Protein AF-A0A239MF74-F1 (afdb_monomer)

Foldseek 3Di:
DVVLVVCCVVDVVPPLKWKKFWAWDDDPPDTDTFIFTFNDPPPWTWTFTCDADDPRDPDGHRDIDTHHPVRTPFMWMGRHPDTPDTDPVVVVVVVVVD

Nearest PDB structures (foldseek):
  8j07-assembly1_3G  TM=2.368E-01  e=9.589E-01  Homo sapiens
  2p4b-assembly2_C-2  TM=2.530E-01  e=2.503E+00  Escherichia coli K-12
  8g3d-assembly1_7R  TM=2.292E-01  e=2.113E+00  Tetrahymena thermophila
  8otz-assembly1_Ab  TM=3.247E-01  e=8.662E+00  Bos taurus

Mean predicted aligned error: 5.96 Å

Organism: Ekhidna lutea (NCBI:txid447679)

Structure (mmCIF, N/CA/C/O backbone):
data_AF-A0A239MF74-F1
#
_entry.id   AF-A0A239MF74-F1
#
loop_
_atom_site.group_PDB
_atom_site.id
_atom_site.type_symbol
_atom_site.label_atom_id
_atom_site.label_alt_id
_atom_site.label_comp_id
_atom_site.label_asym_id
_atom_site.label_entity_id
_atom_site.label_seq_id
_atom_site.pdbx_PDB_ins_code
_atom_site.Cartn_x
_atom_site.Cartn_y
_atom_site.Cartn_z
_atom_site.occupancy
_atom_site.B_iso_or_equiv
_atom_site.auth_seq_id
_atom_site.auth_comp_id
_atom_site.auth_asym_id
_atom_site.auth_atom_id
_atom_site.pdbx_PDB_model_num
ATOM 1 N N . MET A 1 1 ? 12.757 0.608 5.207 1.00 77.25 1 MET A N 1
ATOM 2 C CA . MET A 1 1 ? 12.008 1.803 4.757 1.00 77.25 1 MET A CA 1
ATOM 3 C C . MET A 1 1 ? 12.792 2.785 3.865 1.00 77.25 1 MET A C 1
ATOM 5 O O . MET A 1 1 ? 12.258 3.136 2.822 1.00 77.25 1 MET A O 1
ATOM 9 N N . PRO A 1 2 ? 14.043 3.215 4.152 1.00 84.06 2 PRO A N 1
ATOM 10 C CA . PRO A 1 2 ? 14.696 4.287 3.369 1.00 84.06 2 PRO A CA 1
ATOM 11 C C . PRO A 1 2 ? 14.826 4.024 1.857 1.00 84.06 2 PRO A C 1
ATOM 13 O O . PRO A 1 2 ? 14.666 4.932 1.046 1.00 84.06 2 PRO A O 1
ATOM 16 N N . LYS A 1 3 ? 15.083 2.768 1.459 1.00 88.12 3 LYS A N 1
ATOM 17 C CA . LYS A 1 3 ? 15.189 2.377 0.042 1.00 88.12 3 LYS A CA 1
ATOM 18 C C . LYS A 1 3 ? 13.833 2.429 -0.682 1.00 88.12 3 LYS A C 1
ATOM 20 O O . LYS A 1 3 ? 13.803 2.864 -1.827 1.00 88.12 3 LYS A O 1
ATOM 25 N N . PHE A 1 4 ? 12.747 2.039 -0.008 1.00 91.75 4 PHE A N 1
ATOM 26 C CA . PHE A 1 4 ? 11.377 2.134 -0.524 1.00 91.75 4 PHE A CA 1
ATOM 27 C C . PHE A 1 4 ? 11.005 3.594 -0.800 1.00 91.75 4 PHE A C 1
ATOM 29 O O . PHE A 1 4 ? 10.693 3.937 -1.934 1.00 91.75 4 PHE A O 1
ATOM 36 N N . LEU A 1 5 ? 11.166 4.475 0.196 1.00 93.62 5 LEU A N 1
ATOM 37 C CA . LEU A 1 5 ? 10.873 5.907 0.053 1.00 93.62 5 LEU A CA 1
ATOM 38 C C . LEU A 1 5 ? 11.704 6.569 -1.047 1.00 93.62 5 LEU A C 1
ATOM 40 O O . LEU A 1 5 ? 11.209 7.422 -1.777 1.00 93.62 5 LEU A O 1
ATOM 44 N N . ARG A 1 6 ? 12.966 6.154 -1.210 1.00 94.94 6 ARG A N 1
ATOM 45 C CA . ARG A 1 6 ? 13.797 6.636 -2.315 1.00 94.94 6 ARG A CA 1
ATOM 46 C C . ARG A 1 6 ? 13.207 6.256 -3.673 1.00 94.94 6 ARG A C 1
ATOM 48 O O . ARG A 1 6 ? 13.151 7.112 -4.545 1.00 94.94 6 ARG A O 1
ATOM 55 N N . LEU A 1 7 ? 12.788 5.002 -3.859 1.00 95.00 7 LEU A N 1
ATOM 56 C CA . LEU A 1 7 ? 12.148 4.572 -5.107 1.00 95.00 7 LEU A CA 1
ATOM 57 C C . LEU A 1 7 ? 10.822 5.300 -5.332 1.00 95.00 7 LEU A C 1
ATOM 59 O O . LEU A 1 7 ? 10.593 5.792 -6.431 1.00 95.00 7 LEU A O 1
ATOM 63 N N . TYR A 1 8 ? 10.008 5.439 -4.286 1.00 96.62 8 TYR A N 1
ATOM 64 C CA . TYR A 1 8 ? 8.746 6.171 -4.342 1.00 96.62 8 TYR A CA 1
ATOM 65 C C . TYR A 1 8 ? 8.952 7.612 -4.824 1.00 96.62 8 TYR A C 1
ATOM 67 O O . TYR A 1 8 ? 8.354 8.040 -5.808 1.00 96.62 8 TYR A O 1
ATOM 75 N N . ASN A 1 9 ? 9.875 8.347 -4.204 1.00 96.50 9 ASN A N 1
ATOM 76 C CA . ASN A 1 9 ? 10.177 9.731 -4.577 1.00 96.50 9 ASN A CA 1
ATOM 77 C C . ASN A 1 9 ? 10.750 9.873 -5.994 1.00 96.50 9 ASN A C 1
ATOM 79 O O . ASN A 1 9 ? 10.627 10.932 -6.600 1.00 96.50 9 ASN A O 1
ATOM 83 N N . MET A 1 10 ? 11.402 8.831 -6.514 1.00 97.00 10 MET A N 1
ATOM 84 C CA . MET A 1 10 ? 11.961 8.841 -7.865 1.00 97.00 10 MET A CA 1
ATOM 85 C C . MET A 1 10 ? 10.925 8.506 -8.942 1.00 97.00 10 MET A C 1
ATOM 87 O O . MET A 1 10 ? 11.041 9.032 -10.046 1.00 97.00 10 MET A O 1
ATOM 91 N N . TYR A 1 11 ? 9.958 7.631 -8.645 1.00 97.62 11 TYR A N 1
ATOM 92 C CA . TYR A 1 11 ? 9.157 6.968 -9.679 1.00 97.62 11 TYR A CA 1
ATOM 93 C C . TYR A 1 11 ? 7.638 6.988 -9.459 1.00 97.62 11 TYR A C 1
ATOM 95 O O . TYR A 1 11 ? 6.914 6.551 -10.341 1.00 97.62 11 TYR A O 1
ATOM 103 N N . SER A 1 12 ? 7.118 7.511 -8.345 1.00 94.81 12 SER A N 1
ATOM 104 C CA . SER A 1 12 ? 5.66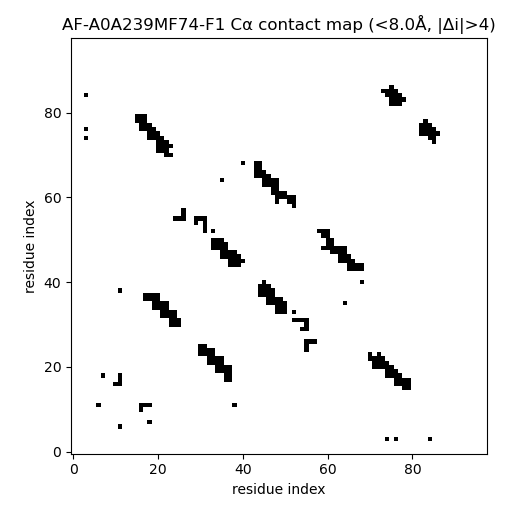3 7.528 -8.067 1.00 94.81 12 SER A CA 1
ATOM 105 C C . SER A 1 12 ? 4.811 8.290 -9.091 1.00 94.81 12 SER A C 1
ATOM 107 O O . SER A 1 12 ? 3.609 8.058 -9.171 1.00 94.81 12 SER A O 1
ATOM 109 N N . SER A 1 13 ? 5.401 9.182 -9.892 1.00 95.75 13 SER A N 1
ATOM 110 C CA . SER A 1 13 ? 4.705 9.870 -10.988 1.00 95.75 13 SER A CA 1
ATOM 111 C C . SER A 1 13 ? 4.629 9.058 -12.287 1.00 95.75 13 SER A C 1
ATOM 113 O O . SE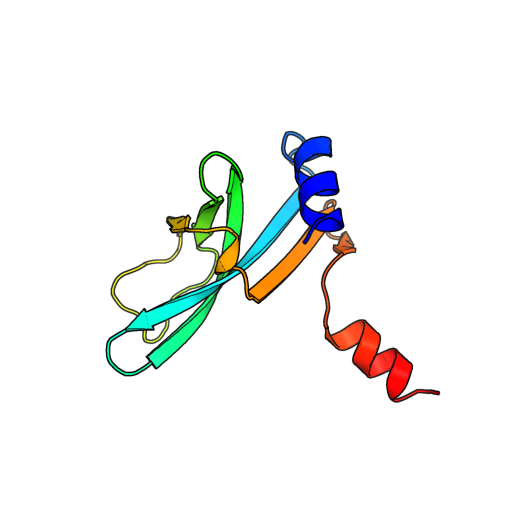R A 1 13 ? 3.921 9.456 -13.213 1.00 95.75 13 SER A O 1
ATOM 115 N N . ASP A 1 14 ? 5.354 7.943 -12.376 1.00 96.56 14 ASP A N 1
ATOM 116 C CA . ASP A 1 14 ? 5.333 7.028 -13.508 1.00 96.56 14 ASP A CA 1
ATOM 117 C C . ASP A 1 14 ? 4.319 5.911 -13.240 1.00 96.56 14 ASP A C 1
ATOM 119 O O . ASP A 1 14 ? 4.497 5.088 -12.346 1.00 96.56 14 ASP A O 1
ATOM 123 N N . SER A 1 15 ? 3.260 5.856 -14.052 1.00 94.31 15 SER A N 1
ATOM 124 C CA . SER A 1 15 ? 2.178 4.872 -13.915 1.00 94.31 15 SER A CA 1
ATOM 125 C C . SER A 1 15 ? 2.617 3.421 -14.117 1.00 94.31 15 SER A C 1
ATOM 127 O O . SER A 1 15 ? 1.840 2.509 -13.848 1.00 94.31 15 SER A O 1
ATOM 129 N N . THR A 1 16 ? 3.818 3.186 -14.647 1.00 96.88 16 THR A N 1
ATOM 130 C CA . THR A 1 16 ? 4.385 1.837 -14.739 1.00 96.88 16 THR A CA 1
ATOM 131 C C . THR A 1 16 ? 4.920 1.345 -13.399 1.00 96.88 16 THR A C 1
ATOM 133 O O . THR A 1 16 ? 5.152 0.149 -13.257 1.00 96.88 16 THR A O 1
ATOM 136 N N . TRP A 1 17 ? 5.107 2.220 -12.411 1.00 97.69 17 TRP A N 1
ATOM 137 C CA . TRP A 1 17 ? 5.529 1.845 -11.068 1.00 97.69 17 TRP A CA 1
ATOM 138 C C . TRP A 1 17 ? 4.334 1.749 -10.131 1.00 97.69 17 TRP A C 1
ATOM 140 O O . TRP A 1 17 ? 3.432 2.585 -10.146 1.00 97.69 17 TRP A O 1
ATOM 150 N N . THR A 1 18 ? 4.334 0.733 -9.275 1.00 97.25 18 THR A N 1
ATOM 151 C CA . THR A 1 18 ? 3.298 0.566 -8.252 1.00 97.25 1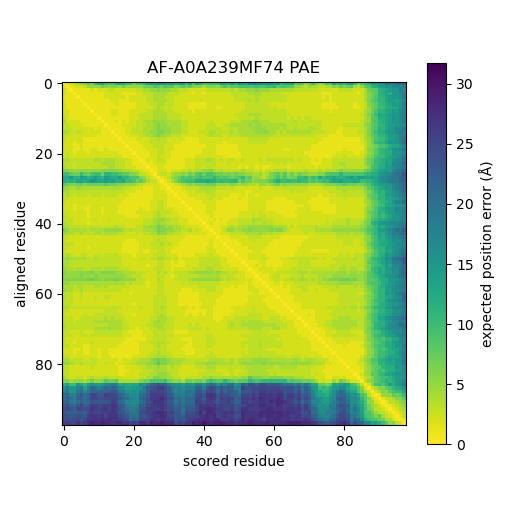8 THR A CA 1
ATOM 152 C C . THR A 1 18 ? 3.938 0.270 -6.911 1.00 97.25 18 THR A C 1
ATOM 154 O O . THR A 1 18 ? 4.854 -0.549 -6.805 1.00 97.25 18 THR A O 1
ATOM 157 N N . PHE A 1 19 ? 3.460 0.962 -5.882 1.00 97.25 19 PHE A N 1
ATOM 158 C CA . PHE A 1 19 ? 4.017 0.927 -4.540 1.00 97.25 19 PHE A CA 1
ATOM 159 C C . PHE A 1 19 ? 2.939 0.457 -3.582 1.00 97.25 19 PHE A C 1
ATOM 161 O O . PHE A 1 19 ? 1.967 1.163 -3.347 1.00 97.25 19 PHE A O 1
ATOM 168 N N . TYR A 1 20 ? 3.130 -0.719 -3.008 1.00 96.81 20 TYR A N 1
ATOM 169 C CA . TYR A 1 20 ? 2.237 -1.265 -2.006 1.00 96.81 20 TYR A CA 1
ATOM 170 C C . TYR A 1 20 ? 2.888 -1.225 -0.635 1.00 96.81 20 TYR A C 1
ATOM 172 O O . TYR A 1 20 ? 4.086 -1.477 -0.484 1.00 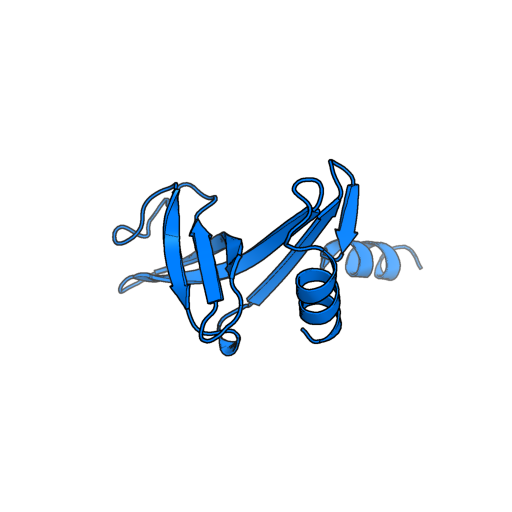96.81 20 TYR A O 1
ATOM 180 N N . VAL A 1 21 ? 2.075 -0.961 0.376 1.00 95.81 21 VAL A N 1
ATOM 181 C CA . VAL A 1 21 ? 2.443 -1.134 1.779 1.00 95.81 21 VAL A CA 1
ATOM 182 C C . VAL A 1 21 ? 1.416 -2.009 2.472 1.00 95.81 21 VAL A C 1
ATOM 184 O O . VAL A 1 21 ? 0.240 -1.998 2.112 1.00 95.81 21 VAL A O 1
ATOM 187 N N . LYS A 1 22 ? 1.866 -2.780 3.455 1.00 95.50 22 LYS A N 1
ATOM 188 C CA . LYS A 1 22 ? 1.008 -3.603 4.298 1.00 95.50 22 LYS A CA 1
ATOM 189 C C . LYS A 1 22 ? 0.759 -2.894 5.618 1.00 95.50 22 LYS A C 1
ATOM 191 O O . LYS A 1 22 ? 1.706 -2.425 6.253 1.00 95.50 22 LYS A O 1
ATOM 196 N N . TYR A 1 23 ? -0.506 -2.818 6.004 1.00 92.62 23 TYR A N 1
ATOM 197 C CA . TYR A 1 23 ? -0.963 -2.161 7.221 1.00 92.62 23 TYR A CA 1
ATOM 198 C C . TYR A 1 23 ? -2.004 -3.035 7.931 1.00 92.62 23 TYR A C 1
ATOM 200 O O . TYR A 1 23 ? -2.840 -3.669 7.282 1.00 92.62 23 TYR A O 1
ATOM 208 N N . GLY A 1 24 ? -1.924 -3.08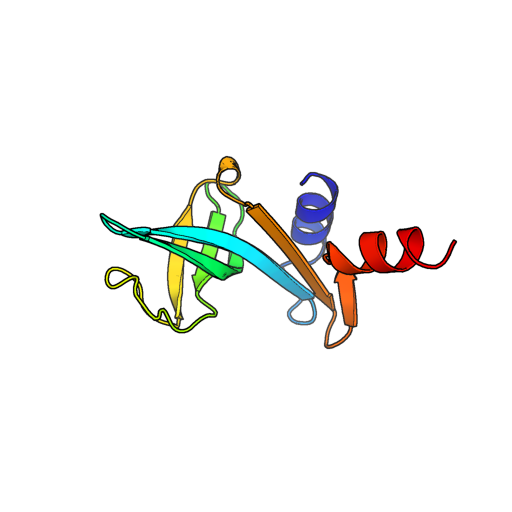5 9.261 1.00 94.56 24 GLY A N 1
ATOM 209 C CA . GLY A 1 24 ? -2.895 -3.756 10.117 1.00 94.56 24 GLY A CA 1
ATOM 210 C C . GLY A 1 24 ? -4.098 -2.859 10.400 1.00 94.56 24 GLY A C 1
ATOM 211 O O . GLY A 1 24 ? -3.960 -1.797 11.001 1.00 94.56 24 GLY A O 1
ATOM 212 N N . PHE A 1 25 ? -5.284 -3.305 9.997 1.00 94.25 25 PHE A N 1
ATOM 213 C CA . PHE A 1 25 ? -6.554 -2.657 10.304 1.00 94.25 25 PHE A CA 1
ATOM 214 C C . PHE A 1 25 ? -7.198 -3.368 11.488 1.00 94.25 25 PHE A C 1
ATOM 216 O O . PHE A 1 25 ? -7.427 -4.577 11.444 1.00 94.25 25 PHE A O 1
ATOM 223 N N . GLU A 1 26 ? -7.476 -2.630 12.557 1.00 92.69 26 GLU A N 1
ATOM 224 C CA . GLU A 1 26 ? -7.920 -3.201 13.829 1.00 92.69 26 GLU A CA 1
ATOM 225 C C . GLU A 1 26 ? -9.421 -2.998 14.051 1.00 92.69 26 GLU A C 1
ATOM 227 O O . GLU A 1 26 ? -9.937 -1.884 13.983 1.00 92.69 26 GLU A O 1
ATOM 232 N N . ASN A 1 27 ? -10.122 -4.076 14.388 1.00 87.25 27 ASN A N 1
ATOM 233 C CA . ASN A 1 27 ? -11.420 -4.042 15.059 1.00 87.25 27 ASN A CA 1
ATOM 234 C C . ASN A 1 27 ? -11.233 -4.452 16.535 1.00 87.25 27 ASN A C 1
ATOM 236 O O . ASN A 1 27 ? -10.137 -4.806 16.959 1.00 87.25 27 ASN A O 1
ATOM 240 N N . SER A 1 28 ? -12.301 -4.445 17.343 1.00 82.38 28 SER A N 1
ATOM 241 C CA . SER A 1 28 ? -12.217 -4.706 18.794 1.00 82.38 28 SER A CA 1
ATOM 242 C C . SER A 1 28 ? -11.573 -6.043 19.196 1.00 82.38 28 SER A C 1
ATOM 244 O O . SER A 1 28 ? -11.136 -6.178 20.334 1.00 82.38 28 SER A O 1
ATOM 246 N N . GLU A 1 29 ? -11.538 -7.031 18.298 1.00 86.06 29 GLU A N 1
ATOM 247 C CA . GLU A 1 29 ? -11.087 -8.400 18.596 1.00 86.06 29 GLU A CA 1
ATOM 248 C C . GLU A 1 29 ? -10.095 -8.972 17.572 1.00 86.06 29 GLU A C 1
ATOM 250 O O . GLU A 1 29 ? -9.510 -10.027 17.811 1.00 86.06 29 GLU A O 1
ATOM 255 N N . THR A 1 30 ? -9.918 -8.321 16.417 1.00 90.81 30 THR A N 1
ATOM 256 C CA . THR A 1 30 ? -9.142 -8.870 15.295 1.00 90.81 30 THR A CA 1
ATOM 257 C C . THR A 1 30 ? -8.388 -7.776 14.552 1.00 90.81 30 THR A C 1
ATOM 259 O O . THR A 1 30 ? -8.866 -6.647 14.445 1.00 90.81 30 THR A O 1
ATOM 262 N N . THR A 1 31 ? -7.229 -8.143 14.009 1.00 94.19 31 THR A N 1
ATOM 263 C CA . THR A 1 31 ? -6.450 -7.309 13.092 1.00 94.19 31 THR A CA 1
ATOM 264 C C . THR A 1 31 ? -6.395 -8.005 11.740 1.00 94.19 31 THR A C 1
ATOM 266 O O . THR A 1 31 ? -5.985 -9.164 11.656 1.00 94.19 31 THR A O 1
ATOM 269 N N . GLU A 1 32 ? -6.796 -7.310 10.679 1.00 94.94 32 GLU A N 1
ATOM 270 C CA . GLU A 1 32 ? -6.571 -7.755 9.303 1.00 94.94 32 GLU A CA 1
ATOM 271 C C . GLU A 1 32 ? -5.390 -7.009 8.702 1.00 94.94 32 GLU A C 1
ATOM 273 O O . GLU A 1 32 ? -5.385 -5.783 8.636 1.00 94.94 32 GLU A O 1
ATOM 278 N N . HIS A 1 33 ? -4.393 -7.753 8.229 1.00 95.12 33 HIS A N 1
ATOM 279 C CA . HIS A 1 33 ? -3.219 -7.170 7.595 1.00 95.12 33 HIS A CA 1
ATOM 280 C C . HIS A 1 33 ? -3.419 -7.116 6.085 1.00 95.12 33 HIS A C 1
ATOM 282 O O . HIS A 1 33 ? -3.382 -8.152 5.412 1.00 95.12 33 HIS A O 1
ATOM 288 N N . MET A 1 34 ? -3.614 -5.915 5.557 1.00 96.25 34 MET A N 1
ATOM 289 C CA . MET A 1 34 ? -4.038 -5.698 4.178 1.00 96.25 34 MET A CA 1
ATOM 290 C C . MET A 1 34 ? -3.077 -4.778 3.424 1.00 96.25 34 MET A C 1
ATOM 292 O O . MET A 1 34 ? -2.360 -3.966 4.00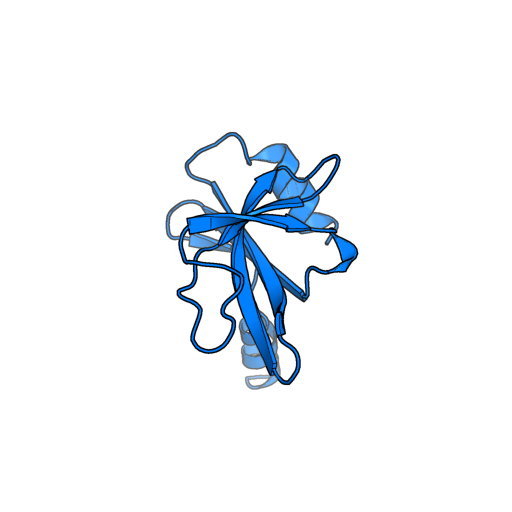9 1.00 96.25 34 MET A O 1
ATOM 296 N N . TRP A 1 35 ? -3.056 -4.937 2.106 1.00 97.31 35 TRP A N 1
ATOM 297 C CA . TRP A 1 35 ? -2.252 -4.169 1.170 1.00 97.31 35 TRP A CA 1
ATOM 298 C C . TRP A 1 35 ? -2.965 -2.893 0.742 1.00 97.31 35 TRP A C 1
ATOM 300 O O . TRP A 1 35 ? -4.143 -2.897 0.387 1.00 97.31 35 TRP A O 1
ATOM 310 N N . VAL A 1 36 ? -2.209 -1.804 0.725 1.00 97.81 36 VAL A N 1
ATOM 311 C CA . VAL A 1 36 ? -2.644 -0.479 0.296 1.00 97.81 36 VAL A CA 1
ATOM 312 C C . VAL A 1 36 ? -1.744 -0.022 -0.846 1.00 97.81 36 VAL A C 1
ATOM 314 O O . VAL A 1 36 ? -0.523 0.018 -0.686 1.00 97.81 36 VAL A O 1
ATOM 317 N N . ASN A 1 37 ? -2.338 0.328 -1.987 1.00 97.62 37 ASN A N 1
ATOM 318 C CA . ASN A 1 37 ? -1.644 0.969 -3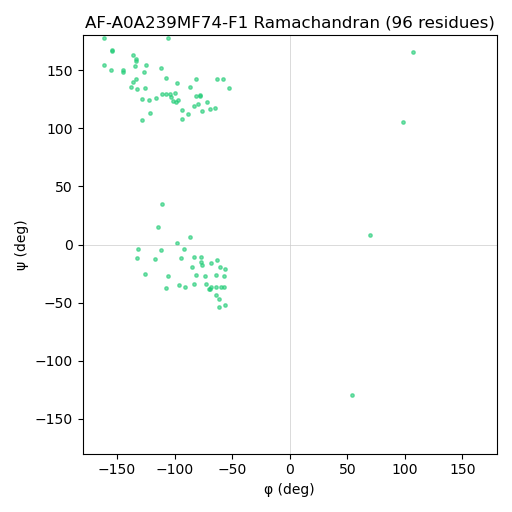.102 1.00 97.62 37 ASN A CA 1
ATOM 319 C C . ASN A 1 37 ? -1.400 2.446 -2.765 1.00 97.62 37 ASN A C 1
ATOM 321 O O . ASN A 1 37 ? -2.345 3.215 -2.587 1.00 97.62 37 ASN A O 1
ATOM 325 N N . LEU A 1 38 ? -0.142 2.839 -2.632 1.00 97.56 38 LEU A N 1
ATOM 326 C CA . LEU A 1 38 ? 0.259 4.127 -2.089 1.00 97.56 38 LEU A CA 1
ATOM 327 C C . LEU A 1 38 ? 0.168 5.240 -3.142 1.00 97.56 38 LEU A C 1
ATOM 329 O O . LEU A 1 38 ? 0.745 5.141 -4.222 1.00 97.56 38 LEU A O 1
ATOM 333 N N . LEU A 1 39 ? -0.521 6.324 -2.789 1.00 97.06 39 LEU A N 1
ATOM 334 C CA . LEU A 1 39 ? -0.715 7.520 -3.615 1.00 97.06 39 LEU A CA 1
ATOM 335 C C . LEU A 1 39 ? 0.131 8.711 -3.152 1.00 97.06 39 LEU A C 1
ATOM 337 O O . LEU A 1 39 ? 0.431 9.607 -3.943 1.00 97.06 39 LEU A O 1
ATOM 341 N N . GLN A 1 40 ? 0.476 8.757 -1.862 1.00 96.44 40 GLN A N 1
ATOM 342 C CA . GLN A 1 40 ? 1.229 9.849 -1.247 1.00 96.44 40 GLN A CA 1
ATOM 343 C C . GLN A 1 40 ? 1.969 9.357 0.003 1.00 96.44 40 GLN A C 1
ATOM 345 O O . GLN A 1 40 ? 1.487 8.463 0.695 1.00 96.44 40 GLN A O 1
ATOM 350 N N . THR A 1 41 ? 3.120 9.962 0.317 1.00 95.38 41 THR A N 1
ATOM 351 C CA . THR A 1 41 ? 3.904 9.666 1.535 1.00 95.38 41 THR A CA 1
ATOM 352 C C . THR A 1 41 ? 4.039 10.841 2.509 1.00 95.38 41 THR A C 1
ATOM 354 O O . THR A 1 41 ? 4.506 10.637 3.624 1.00 95.38 41 THR A O 1
ATOM 357 N N . GLU A 1 42 ? 3.695 12.065 2.099 1.00 93.00 42 GLU A N 1
ATOM 358 C CA . GLU A 1 42 ? 3.888 13.295 2.882 1.00 93.00 42 GLU A CA 1
ATOM 359 C C . GLU A 1 42 ? 2.653 14.199 2.773 1.00 93.00 42 GLU A C 1
ATOM 361 O O . GLU A 1 42 ? 2.170 14.377 1.657 1.00 93.00 42 GLU A O 1
ATOM 366 N N . PRO A 1 43 ? 2.139 14.806 3.864 1.00 92.38 43 PRO A N 1
ATOM 367 C CA . PRO A 1 43 ? 2.652 14.757 5.244 1.00 92.38 43 PRO A CA 1
ATOM 368 C C . PRO A 1 43 ? 2.333 13.445 5.984 1.00 92.38 43 PRO A C 1
ATOM 370 O O . PRO A 1 43 ? 2.845 13.189 7.072 1.00 92.38 43 PRO A O 1
ATOM 373 N N . SER A 1 44 ? 1.464 12.629 5.401 1.00 94.19 44 SER A N 1
ATOM 374 C CA . SER A 1 44 ? 1.029 11.321 5.873 1.00 94.19 44 SER A CA 1
ATOM 375 C C . SER A 1 44 ? 1.012 10.356 4.693 1.00 94.19 44 SER A C 1
ATOM 377 O O . SER A 1 44 ? 1.061 10.768 3.526 1.00 94.19 44 SER A O 1
ATOM 379 N N . PHE A 1 45 ? 0.974 9.060 4.992 1.00 96.00 45 PHE A N 1
ATOM 380 C CA . PHE A 1 45 ? 0.787 8.067 3.949 1.00 96.00 45 PHE A CA 1
ATOM 381 C C . PHE A 1 45 ? -0.688 8.052 3.578 1.00 96.00 45 PHE A C 1
ATOM 383 O O . PHE A 1 45 ? -1.546 7.945 4.452 1.00 96.00 45 PHE A O 1
ATOM 390 N N . LEU A 1 46 ? -0.959 8.158 2.283 1.00 97.88 46 LEU A N 1
ATOM 391 C CA . LEU A 1 46 ? -2.292 8.065 1.711 1.00 97.88 46 LEU A CA 1
ATOM 392 C C . LEU A 1 46 ? -2.263 7.002 0.625 1.00 97.88 46 LEU A C 1
ATOM 394 O O . LEU A 1 46 ? -1.363 7.002 -0.218 1.00 97.88 46 LEU A O 1
ATOM 398 N N . GLY A 1 47 ? -3.250 6.121 0.603 1.00 97.69 47 GLY A N 1
ATOM 399 C CA . GLY A 1 47 ? -3.347 5.109 -0.438 1.00 97.69 47 GLY A CA 1
ATOM 400 C C . GLY A 1 47 ? -4.735 4.509 -0.561 1.00 97.69 47 GLY A C 1
ATOM 401 O O . GLY A 1 47 ? -5.633 4.859 0.196 1.00 97.69 47 GLY A O 1
ATOM 402 N N . ILE A 1 48 ? -4.901 3.615 -1.526 1.00 98.31 48 ILE A N 1
ATOM 403 C CA . ILE A 1 48 ? -6.148 2.901 -1.798 1.00 98.31 48 ILE A CA 1
ATOM 404 C C . ILE A 1 48 ? -6.039 1.479 -1.260 1.00 98.31 48 ILE A C 1
ATOM 406 O O . ILE A 1 48 ? -5.093 0.766 -1.600 1.00 98.31 48 ILE A O 1
ATOM 410 N N . LEU A 1 49 ? -6.996 1.056 -0.436 1.00 98.06 49 LEU A N 1
ATOM 411 C CA . LEU A 1 49 ? -7.066 -0.316 0.059 1.00 98.06 49 LEU A CA 1
ATOM 412 C C . LEU A 1 49 ? -7.315 -1.286 -1.105 1.00 98.06 49 LEU A C 1
ATOM 414 O O . LEU A 1 49 ? -8.365 -1.238 -1.747 1.00 98.06 49 LEU A O 1
ATOM 418 N N . ASP A 1 50 ? -6.368 -2.193 -1.345 1.00 97.06 50 ASP A N 1
ATOM 419 C CA . ASP A 1 50 ? -6.399 -3.160 -2.452 1.00 97.06 50 ASP A CA 1
ATOM 420 C C . ASP A 1 50 ? -6.609 -4.598 -1.951 1.00 97.06 50 ASP A C 1
ATOM 422 O O . ASP A 1 50 ? -6.079 -5.584 -2.464 1.00 97.06 50 ASP A O 1
ATOM 426 N N . ASN A 1 51 ? -7.393 -4.728 -0.884 1.00 96.56 51 ASN A N 1
ATOM 427 C CA . ASN A 1 51 ? -7.931 -5.993 -0.409 1.00 96.56 51 ASN A CA 1
ATOM 428 C C . ASN A 1 51 ? -9.413 -5.836 -0.085 1.00 96.56 51 ASN A C 1
ATOM 430 O O . ASN A 1 51 ? -9.881 -4.748 0.239 1.00 96.56 51 ASN A O 1
ATOM 434 N N . ILE A 1 52 ? -10.150 -6.942 -0.176 1.00 96.94 52 ILE A N 1
ATOM 435 C CA . ILE A 1 52 ? -11.532 -7.020 0.294 1.00 96.94 52 ILE A CA 1
ATOM 436 C C . ILE A 1 52 ? -11.472 -7.438 1.771 1.00 96.94 52 ILE A C 1
ATOM 438 O O . ILE A 1 52 ? -11.075 -8.582 2.026 1.00 96.94 52 ILE A O 1
ATOM 442 N N . PRO A 1 53 ? -11.847 -6.568 2.729 1.00 95.81 53 PRO A N 1
ATOM 443 C CA . PRO A 1 53 ? -11.879 -6.926 4.148 1.00 95.81 53 PRO A CA 1
ATOM 444 C C . PRO A 1 53 ? -12.794 -8.127 4.391 1.00 95.81 53 PRO A C 1
ATOM 446 O O . PRO A 1 53 ? -13.833 -8.251 3.733 1.00 95.81 53 PRO A O 1
ATOM 449 N N . GLN A 1 54 ? -12.418 -9.025 5.302 1.00 94.94 54 GLN A N 1
ATOM 450 C CA . GLN A 1 54 ? -13.220 -10.218 5.618 1.00 94.94 54 GLN A CA 1
ATOM 451 C C . GLN A 1 54 ? -13.898 -10.100 6.985 1.00 94.94 54 GLN A C 1
ATOM 453 O O . GLN A 1 54 ? -15.039 -10.536 7.145 1.00 94.94 54 GLN A O 1
ATOM 458 N N . VAL A 1 55 ? -13.216 -9.504 7.963 1.00 92.75 55 VAL A N 1
ATOM 459 C CA . VAL A 1 55 ? -13.696 -9.329 9.340 1.00 92.75 55 VAL A CA 1
ATOM 460 C C . VAL A 1 55 ? -13.652 -7.880 9.812 1.00 92.75 55 VAL A C 1
ATOM 462 O O . VAL A 1 55 ? -14.431 -7.509 10.694 1.00 92.75 55 VAL A O 1
ATOM 465 N N . VAL A 1 56 ? -12.783 -7.041 9.242 1.00 93.31 56 VAL A N 1
ATOM 466 C CA . VAL A 1 56 ? -12.782 -5.611 9.552 1.00 93.31 56 VAL A CA 1
ATOM 467 C C . VAL A 1 56 ? -13.920 -4.933 8.795 1.00 93.31 56 VAL A C 1
ATOM 469 O O . VAL A 1 56 ? -14.058 -5.074 7.588 1.00 93.31 56 VAL A O 1
ATOM 472 N N . THR A 1 57 ? -14.755 -4.186 9.517 1.00 92.75 57 THR A N 1
ATOM 473 C CA . THR A 1 57 ? -16.023 -3.644 8.990 1.00 92.75 57 THR A CA 1
ATOM 474 C C . THR A 1 57 ? -16.035 -2.127 8.826 1.00 92.75 57 THR A C 1
ATOM 476 O O . THR A 1 57 ? -17.036 -1.576 8.376 1.00 92.75 57 THR A O 1
ATOM 479 N N . HIS A 1 58 ? -14.976 -1.434 9.252 1.00 93.88 58 HIS A N 1
ATOM 480 C CA . HIS A 1 58 ? -14.897 0.031 9.214 1.00 93.88 58 HIS A CA 1
ATOM 481 C C . HIS A 1 58 ? -14.137 0.573 7.991 1.00 93.88 58 HIS A C 1
ATOM 483 O O . HIS A 1 58 ? -14.008 1.786 7.855 1.00 93.88 58 HIS A O 1
ATOM 489 N N . VAL A 1 59 ? -13.662 -0.313 7.111 1.00 95.75 59 VAL A N 1
ATOM 490 C CA . VAL A 1 59 ? -13.079 0.006 5.801 1.00 95.75 59 VAL A CA 1
ATOM 491 C C . VAL A 1 59 ? -13.666 -0.927 4.743 1.00 95.75 59 VAL A C 1
ATOM 493 O O . VAL A 1 59 ? -14.201 -1.987 5.069 1.00 95.75 59 VAL A O 1
ATOM 496 N N . SER A 1 60 ? -13.579 -0.534 3.480 1.00 97.50 60 SER A N 1
ATOM 497 C CA . SER A 1 60 ? -14.056 -1.265 2.305 1.00 97.50 60 SER A CA 1
ATOM 498 C C . SER A 1 60 ? -13.004 -1.280 1.197 1.00 97.50 60 SER A C 1
ATOM 500 O O . SER A 1 60 ? -12.116 -0.433 1.140 1.00 97.50 60 SER A O 1
ATOM 502 N N . TYR A 1 61 ? -13.111 -2.253 0.287 1.00 97.81 61 TYR A N 1
ATOM 503 C CA . TYR A 1 61 ? -12.273 -2.297 -0.913 1.00 97.81 61 TYR A CA 1
ATOM 504 C C . TYR A 1 61 ? -12.352 -0.968 -1.680 1.00 97.81 61 TYR A C 1
ATOM 506 O O . TYR A 1 61 ? -13.450 -0.457 -1.904 1.00 97.81 61 TYR A O 1
ATOM 514 N N . LEU A 1 62 ? -11.195 -0.453 -2.106 1.00 98.12 62 LEU A N 1
ATOM 515 C CA . LEU A 1 62 ? -11.000 0.852 -2.753 1.00 98.12 62 LEU A CA 1
ATOM 516 C C . LEU A 1 62 ? -11.189 2.090 -1.866 1.00 98.12 62 LEU A C 1
ATOM 518 O O . LEU A 1 62 ? -11.126 3.207 -2.385 1.00 98.12 62 LEU A O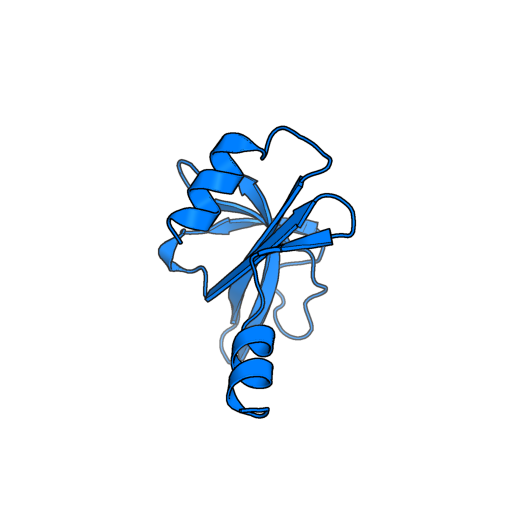 1
ATOM 522 N N . ASP A 1 63 ? -11.353 1.932 -0.552 1.00 98.25 63 ASP A N 1
ATOM 523 C CA . ASP A 1 63 ? -11.320 3.082 0.349 1.00 98.25 63 ASP A CA 1
ATOM 524 C C . ASP A 1 63 ? -9.947 3.761 0.323 1.00 98.25 63 ASP A C 1
ATOM 526 O O . ASP A 1 63 ? -8.897 3.111 0.279 1.00 98.25 63 ASP A O 1
ATOM 530 N N . THR A 1 64 ? -9.963 5.091 0.405 1.00 97.94 64 THR A N 1
ATOM 531 C CA . THR A 1 64 ? -8.756 5.883 0.629 1.00 97.94 64 THR A CA 1
ATOM 532 C C . THR A 1 64 ? -8.406 5.860 2.113 1.00 97.94 64 THR A C 1
ATOM 534 O O . THR A 1 64 ? -9.188 6.320 2.945 1.00 97.94 64 THR A O 1
ATOM 537 N N . ILE A 1 65 ? -7.216 5.369 2.441 1.00 96.75 65 ILE A N 1
ATOM 538 C CA . ILE A 1 65 ? -6.725 5.215 3.809 1.00 96.75 65 ILE A CA 1
ATOM 539 C C . ILE A 1 65 ? -5.593 6.209 4.051 1.00 96.75 65 ILE A C 1
ATOM 541 O O . ILE A 1 65 ? -4.637 6.262 3.276 1.00 96.75 65 ILE A O 1
ATOM 545 N N . GLU A 1 66 ? -5.691 6.961 5.146 1.00 96.88 66 GLU A N 1
ATOM 546 C CA . GLU A 1 66 ? -4.624 7.821 5.658 1.00 96.88 66 GLU A CA 1
ATOM 547 C C . GLU A 1 66 ? -4.025 7.210 6.929 1.00 96.88 66 GLU A C 1
ATOM 549 O O . GLU A 1 66 ? -4.753 6.833 7.847 1.00 96.88 66 GLU A O 1
ATOM 554 N N . PHE A 1 67 ? -2.700 7.092 6.992 1.00 94.94 67 PHE A N 1
ATOM 555 C CA . PHE A 1 67 ? -2.008 6.453 8.112 1.00 94.94 67 PHE A CA 1
ATOM 556 C C . PHE A 1 67 ? -0.576 6.972 8.284 1.00 94.94 67 PHE A C 1
ATOM 558 O O . PHE A 1 67 ? -0.010 7.682 7.449 1.00 94.94 67 PHE A O 1
ATOM 565 N N . SER A 1 68 ? 0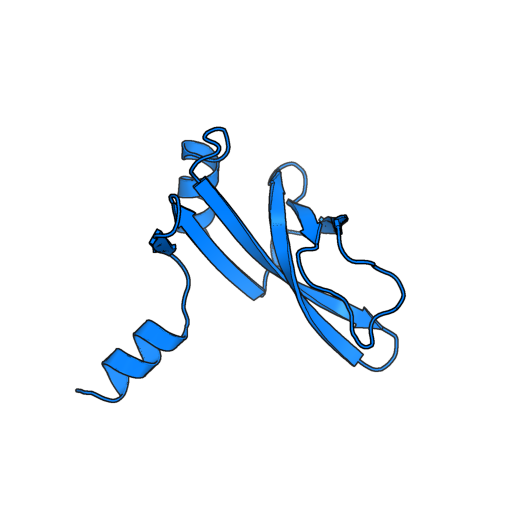.025 6.629 9.424 1.00 93.88 68 SER A N 1
ATOM 566 C CA . SER A 1 68 ? 1.422 6.949 9.716 1.00 93.88 68 SER A CA 1
ATOM 567 C C . SER A 1 68 ? 2.361 5.938 9.063 1.00 93.88 68 SER A C 1
ATOM 569 O O . SER A 1 68 ? 2.119 4.734 9.112 1.00 93.88 68 SER A O 1
ATOM 571 N N . SER A 1 69 ? 3.501 6.410 8.558 1.00 90.88 69 SER A N 1
ATOM 572 C CA . SER A 1 69 ? 4.576 5.548 8.049 1.00 90.88 69 SER A CA 1
ATOM 573 C C . SER A 1 69 ? 5.103 4.550 9.088 1.00 90.88 69 SER A C 1
ATOM 575 O O . SER A 1 69 ? 5.563 3.471 8.723 1.00 90.88 69 SER A O 1
ATOM 577 N N . ASN A 1 70 ? 4.994 4.876 10.382 1.00 91.44 70 ASN A N 1
ATOM 578 C CA . ASN A 1 70 ? 5.384 3.994 11.485 1.00 91.44 70 ASN A CA 1
ATOM 579 C C . ASN A 1 70 ? 4.484 2.761 11.624 1.00 91.44 70 ASN A C 1
ATOM 581 O O . ASN A 1 70 ? 4.854 1.827 12.327 1.00 91.44 70 ASN A O 1
ATOM 585 N N . ALA A 1 71 ? 3.313 2.771 10.991 1.00 90.38 71 ALA A N 1
ATOM 586 C CA . ALA A 1 71 ? 2.370 1.667 11.039 1.00 90.38 71 ALA A CA 1
ATOM 587 C C . ALA A 1 71 ? 2.561 0.664 9.887 1.00 90.38 71 ALA A C 1
ATOM 589 O O . ALA A 1 71 ? 1.885 -0.358 9.845 1.00 90.38 71 ALA A O 1
ATOM 590 N N . VAL A 1 72 ? 3.475 0.943 8.950 1.00 92.50 72 VAL A N 1
ATOM 591 C CA . VAL A 1 72 ? 3.769 0.045 7.829 1.00 92.50 72 VAL A CA 1
ATOM 592 C C . VAL A 1 72 ? 4.527 -1.187 8.318 1.00 92.50 72 VAL A C 1
ATOM 594 O O . VAL A 1 72 ? 5.626 -1.077 8.862 1.00 92.50 72 VAL A O 1
ATOM 597 N N . GLU A 1 73 ? 3.961 -2.359 8.055 1.00 93.12 73 GLU A N 1
ATOM 598 C CA . GLU A 1 73 ? 4.508 -3.661 8.448 1.00 93.12 73 GLU A CA 1
ATOM 599 C C . GLU A 1 73 ? 5.424 -4.252 7.370 1.00 93.12 73 GLU A C 1
ATOM 601 O O . GLU A 1 73 ? 6.434 -4.882 7.680 1.00 93.12 73 GLU A O 1
ATOM 606 N N . ASP A 1 74 ? 5.075 -4.040 6.098 1.00 92.94 74 ASP A N 1
ATOM 607 C CA . ASP A 1 74 ? 5.798 -4.556 4.933 1.00 92.94 74 ASP A CA 1
ATOM 608 C C . ASP A 1 74 ? 5.562 -3.664 3.701 1.00 92.94 74 ASP A C 1
ATOM 610 O O . ASP A 1 74 ? 4.668 -2.813 3.698 1.00 92.94 74 ASP A O 1
ATOM 614 N N . PHE A 1 75 ? 6.357 -3.833 2.647 1.00 93.50 75 PHE A N 1
ATOM 615 C CA . PHE A 1 75 ? 6.209 -3.099 1.391 1.00 93.50 75 PHE A CA 1
ATOM 616 C C . PHE A 1 75 ? 6.571 -3.951 0.177 1.00 93.50 75 PHE A C 1
ATOM 618 O O . PHE A 1 75 ? 7.462 -4.799 0.220 1.00 93.50 75 PHE A O 1
ATOM 625 N N . ILE A 1 76 ? 5.921 -3.658 -0.946 1.00 94.44 76 ILE A N 1
ATOM 626 C CA . ILE A 1 76 ? 6.214 -4.254 -2.247 1.00 94.44 76 ILE A CA 1
ATOM 627 C C . ILE A 1 76 ? 6.277 -3.143 -3.299 1.00 94.44 76 ILE A C 1
ATOM 629 O O . ILE A 1 76 ? 5.529 -2.169 -3.247 1.00 94.44 76 ILE A O 1
ATOM 633 N N . VAL A 1 77 ? 7.194 -3.270 -4.252 1.00 95.44 77 VAL A N 1
ATOM 634 C CA . VAL A 1 77 ? 7.361 -2.357 -5.381 1.00 95.44 77 VAL A CA 1
ATOM 635 C C . VAL A 1 77 ? 7.389 -3.163 -6.669 1.00 95.44 77 VAL A C 1
ATOM 637 O O . VAL A 1 77 ? 8.242 -4.040 -6.838 1.00 95.44 77 VAL A O 1
ATOM 640 N N . TYR A 1 78 ? 6.503 -2.805 -7.589 1.00 95.56 78 TYR A N 1
ATOM 641 C CA . TYR A 1 78 ? 6.444 -3.349 -8.939 1.00 95.56 78 TYR A CA 1
ATOM 642 C C . TYR A 1 78 ? 6.828 -2.294 -9.977 1.00 95.56 78 TYR A C 1
ATOM 644 O O . TYR A 1 78 ? 6.625 -1.096 -9.771 1.00 95.56 78 TYR A O 1
ATOM 652 N N . HIS A 1 79 ? 7.363 -2.761 -11.101 1.00 96.12 79 HIS A N 1
ATOM 653 C CA . HIS A 1 79 ? 7.490 -2.007 -12.345 1.00 96.12 79 HIS A CA 1
ATOM 654 C C . HIS A 1 79 ? 6.886 -2.850 -13.477 1.00 96.12 79 HIS A C 1
ATOM 656 O O . HIS A 1 79 ? 7.438 -3.892 -13.850 1.00 96.12 79 HIS A O 1
ATOM 662 N N . GLY A 1 80 ? 5.715 -2.446 -13.968 1.00 94.69 80 GLY A N 1
ATOM 663 C CA . GLY A 1 80 ? 4.810 -3.318 -14.712 1.00 94.69 80 GLY A CA 1
ATOM 664 C C . GLY A 1 80 ? 4.510 -4.577 -13.896 1.00 94.69 80 GLY A C 1
ATOM 665 O O . GLY A 1 80 ? 4.243 -4.499 -12.702 1.00 94.69 80 GLY A O 1
ATOM 666 N N . ASP A 1 81 ? 4.668 -5.743 -14.516 1.00 92.00 81 ASP A N 1
ATOM 667 C CA . ASP A 1 81 ? 4.465 -7.041 -13.857 1.00 92.00 81 ASP A CA 1
ATOM 668 C C . ASP A 1 81 ? 5.722 -7.565 -13.127 1.00 92.00 81 ASP A C 1
ATOM 670 O O . ASP A 1 81 ? 5.758 -8.707 -12.667 1.00 92.00 81 ASP A O 1
ATOM 674 N N . THR A 1 82 ? 6.794 -6.767 -13.041 1.00 92.19 82 THR A N 1
ATOM 675 C CA . THR A 1 82 ? 8.069 -7.195 -12.440 1.00 92.19 82 THR A CA 1
ATOM 676 C C . THR A 1 82 ? 8.179 -6.740 -10.992 1.00 92.19 82 THR A C 1
ATOM 678 O O . THR A 1 82 ? 8.135 -5.544 -10.709 1.00 92.19 82 THR A O 1
ATOM 681 N N . LEU A 1 83 ? 8.408 -7.686 -10.078 1.00 92.31 83 LEU A N 1
ATOM 682 C CA . LEU A 1 83 ? 8.757 -7.395 -8.688 1.00 92.31 83 LEU A CA 1
ATOM 683 C C . LEU A 1 83 ? 10.170 -6.796 -8.614 1.00 92.31 83 LEU A C 1
ATOM 685 O O . LEU A 1 83 ? 11.153 -7.454 -8.949 1.00 92.31 83 LEU A O 1
ATOM 689 N N . ILE A 1 84 ? 10.276 -5.551 -8.157 1.00 93.69 84 ILE A N 1
ATOM 690 C CA . ILE A 1 84 ? 11.555 -4.841 -7.985 1.00 93.69 84 ILE A CA 1
ATOM 691 C C . ILE A 1 84 ? 12.057 -4.951 -6.548 1.00 93.69 84 ILE A C 1
ATOM 693 O O . ILE A 1 84 ? 13.265 -4.964 -6.287 1.00 93.69 84 ILE A O 1
ATOM 697 N N . MET A 1 85 ? 11.127 -4.955 -5.598 1.00 89.44 85 MET A N 1
ATOM 698 C CA . MET A 1 85 ? 11.414 -4.950 -4.174 1.00 89.44 85 MET A CA 1
ATOM 699 C C . MET A 1 85 ? 10.199 -5.422 -3.393 1.00 89.44 85 MET A C 1
ATOM 701 O O . MET A 1 85 ? 9.072 -5.228 -3.824 1.00 89.44 85 MET A O 1
ATOM 705 N N . GLY A 1 86 ? 10.445 -5.964 -2.213 1.00 80.25 86 GLY A N 1
ATOM 706 C CA . GLY A 1 86 ? 9.446 -6.691 -1.454 1.00 80.25 86 GLY A CA 1
ATOM 707 C C . GLY A 1 86 ? 9.787 -8.165 -1.519 1.00 80.25 86 GLY A C 1
ATOM 708 O O . GLY A 1 86 ? 10.622 -8.565 -2.330 1.00 80.25 86 GLY A O 1
ATOM 709 N N . ASP A 1 87 ? 9.143 -8.921 -0.645 1.00 68.00 87 ASP A N 1
ATOM 710 C CA . ASP A 1 87 ? 9.323 -10.349 -0.404 1.00 68.00 87 ASP A CA 1
ATOM 711 C C . ASP A 1 87 ? 10.223 -10.703 0.793 1.00 68.00 87 ASP A C 1
ATOM 713 O O . ASP A 1 87 ? 11.453 -10.642 0.753 1.00 68.00 87 ASP A O 1
ATOM 717 N N . TYR A 1 88 ? 9.570 -11.145 1.870 1.00 53.53 88 TYR A N 1
ATOM 718 C CA . TYR A 1 88 ? 10.200 -11.867 2.975 1.00 53.53 88 TYR A CA 1
ATOM 719 C C . TYR A 1 88 ? 10.499 -13.338 2.590 1.00 53.53 88 TYR A C 1
ATOM 721 O O . TYR A 1 88 ? 11.330 -13.980 3.234 1.00 53.53 88 TYR A O 1
ATOM 729 N N . LEU A 1 89 ? 9.882 -13.892 1.531 1.00 49.09 89 LEU A N 1
ATOM 730 C CA . LEU A 1 89 ? 10.096 -15.283 1.098 1.00 49.09 89 LEU A CA 1
ATOM 731 C C . LEU A 1 89 ? 11.363 -15.485 0.258 1.00 49.09 89 LEU A C 1
ATOM 733 O O . LEU A 1 89 ? 11.934 -16.570 0.336 1.00 49.09 89 LEU A O 1
ATOM 737 N N . THR A 1 90 ? 11.874 -14.485 -0.464 1.00 46.94 90 THR A N 1
ATOM 738 C CA . THR A 1 90 ? 13.143 -14.629 -1.205 1.00 46.94 90 THR A CA 1
ATOM 739 C C . THR A 1 90 ? 14.317 -14.860 -0.243 1.00 46.94 90 THR A C 1
ATOM 741 O O . THR A 1 90 ? 15.151 -15.727 -0.492 1.00 46.94 90 THR A O 1
ATOM 744 N N . VAL A 1 91 ? 14.325 -14.216 0.932 1.00 45.59 91 VAL A N 1
ATOM 745 C CA . VAL A 1 91 ? 15.342 -14.476 1.971 1.00 45.59 91 VAL A CA 1
ATOM 746 C C . VAL A 1 91 ? 15.160 -15.862 2.607 1.00 45.59 91 VAL A C 1
ATOM 748 O O . VAL A 1 91 ? 16.141 -16.555 2.863 1.00 45.59 91 VAL A O 1
ATOM 751 N N . ALA A 1 92 ? 13.922 -16.319 2.825 1.00 44.84 92 ALA A N 1
ATOM 752 C CA . ALA A 1 92 ? 13.671 -17.653 3.377 1.00 44.84 92 ALA A CA 1
ATOM 753 C C . ALA A 1 92 ? 14.059 -18.779 2.399 1.00 44.84 92 ALA A C 1
ATOM 755 O O . ALA A 1 92 ? 14.590 -19.803 2.824 1.00 44.84 92 ALA A O 1
ATOM 756 N N . HIS A 1 93 ? 13.851 -18.591 1.093 1.00 44.28 93 HIS A N 1
ATOM 757 C CA . HIS A 1 93 ? 14.217 -19.583 0.080 1.00 44.28 93 HIS A CA 1
ATOM 758 C C . HIS A 1 93 ? 15.739 -19.665 -0.136 1.00 44.28 93 HIS A C 1
ATOM 760 O O . HIS A 1 93 ? 16.264 -20.754 -0.356 1.00 44.28 93 HIS A O 1
ATOM 766 N N . GLU A 1 94 ? 16.462 -18.546 -0.020 1.00 49.94 94 GLU A N 1
ATOM 767 C CA . GLU A 1 94 ? 17.933 -18.508 -0.088 1.00 49.94 94 GLU A CA 1
ATOM 768 C C . GLU A 1 94 ? 18.616 -19.066 1.176 1.00 49.94 94 GLU A C 1
ATOM 770 O O . GLU A 1 94 ? 19.726 -19.592 1.089 1.00 49.94 94 GLU A O 1
ATOM 775 N N . LEU A 1 95 ? 17.957 -18.997 2.340 1.00 47.75 95 LEU A N 1
ATOM 776 C CA . LEU A 1 95 ? 18.449 -19.564 3.606 1.00 47.75 95 LEU A CA 1
ATOM 777 C C . LEU A 1 95 ? 18.112 -21.052 3.796 1.00 47.75 95 LEU A C 1
ATOM 779 O O . LEU A 1 95 ? 18.746 -21.707 4.617 1.00 47.75 95 LEU A O 1
ATOM 783 N N . LEU A 1 96 ? 17.125 -21.585 3.069 1.00 49.62 96 LEU A N 1
ATOM 784 C CA . LEU A 1 96 ? 16.749 -23.007 3.111 1.00 49.62 96 LEU A CA 1
ATOM 785 C C . LEU A 1 96 ? 17.423 -23.854 2.016 1.00 49.62 96 LEU A C 1
ATOM 787 O O . LEU A 1 96 ? 17.370 -25.079 2.088 1.00 49.62 96 LEU A O 1
ATOM 791 N N . ASN A 1 97 ? 18.054 -23.215 1.024 1.00 46.62 97 ASN A N 1
ATOM 792 C CA . ASN A 1 97 ? 18.722 -23.871 -0.108 1.00 46.62 97 ASN A CA 1
ATOM 793 C C . ASN A 1 97 ? 20.257 -23.677 -0.131 1.00 46.62 97 ASN A C 1
ATOM 795 O O . ASN A 1 97 ? 20.882 -23.947 -1.158 1.00 46.62 97 ASN A O 1
ATOM 799 N N . ASN A 1 98 ? 20.858 -23.232 0.978 1.00 41.09 98 ASN A N 1
ATOM 800 C CA . ASN A 1 98 ? 22.308 -23.215 1.235 1.00 41.09 98 ASN A CA 1
ATOM 801 C C . ASN A 1 98 ? 22.625 -23.966 2.534 1.00 41.09 98 ASN A C 1
ATOM 803 O O . ASN A 1 98 ? 23.801 -24.360 2.703 1.00 41.09 98 ASN A O 1
#

InterPro domains:
  IPR018756 Domain of unknown function DUF2314 [PF10077] (18-84)

Solvent-accessible surface area (backbone atoms only — not comparable to full-atom values): 5849 Å² total; per-residue (Å²): 107,75,70,58,54,51,50,46,77,74,37,67,88,39,87,55,44,47,45,36,36,27,35,69,45,73,50,102,86,50,70,50,78,39,44,24,44,56,76,42,72,72,100,42,28,30,23,32,31,72,42,76,63,89,82,48,80,93,62,52,59,66,38,79,47,77,47,59,74,88,56,54,78,47,53,38,32,30,48,64,95,41,81,77,42,59,70,78,58,63,59,52,54,59,68,74,74,111

Radius of gyration: 14.45 Å; Cα contacts (8 Å, |Δi|>4): 164; chains: 1; bounding box: 38×39×34 Å

Secondary structure (DSSP, 8-state):
-HHHHHHHHHHTTSTTEEEEEEEEEE-SS-EEEEEEEEEE-SSSEEEEE-S--SS--S--TT-EEEE-GGGEEEEEEEETTEEEE--SHHHHHHHH--

Sequence (98 aa):
MPKFLRLYNMYSSDSTWTFYVKYGFENSETTEHMWVNLLQTEPSFLGILDNIPQVVTHVSYLDTIEFSSNAVEDFIVYHGDTLIMGDYLTVAHELLNN

pLDDT: mean 88.66, std 15.45, range [41.09, 98.31]